Protein AF-S0B4K1-F1 (afdb_monomer)

Solvent-accessible surface area (backbone atoms only — not comparable to full-atom values): 6039 Å² total; per-residue (Å²): 134,81,55,75,35,79,56,96,89,41,62,11,46,74,68,72,38,79,57,65,59,50,84,72,65,73,93,46,51,91,71,32,42,66,77,77,88,84,82,92,75,83,90,49,92,88,63,87,82,85,90,85,79,58,62,88,46,61,79,75,47,52,76,66,57,50,46,66,64,29,42,77,39,57,53,96,52,99,71,60,36,68,70,59,27,58,55,71,72,104

Mean predicted aligned error: 3.88 Å

Nearest PDB structures (foldseek):
  5zch-assembly1_A  TM=9.036E-01  e=3.260E-04  Oryza sativa Japonica Group
  5zch-assembly2_B  TM=8.996E-01  e=4.597E-04  Oryza sativa Japonica Group
  5zcu-assembly2_B  TM=8.803E-01  e=5.650E-04  Oryza sativa Japonica Group
  5gwp-assembly2_B  TM=7.786E-01  e=1.049E-03  Oryza sativa Japonica Group
  4jnd-assembly1_A  TM=8.273E-01  e=1.383E-01  Caenorhabditis elegans

Secondary structure (DSSP, 8-state):
---EEEETTEEEETTTBS-SB-S--GGGTTTSB-PPP-------TT--------HHHHTTS-HHHHHHHHGGGTSS-SS--HHHHHHH--

Radius of gyration: 18.09 Å; Cα contacts (8 Å, |Δi|>4): 76; chains: 1; bounding box: 36×30×51 Å

pLDDT: mean 95.39, std 2.11, range [86.06, 98.06]

Foldseek 3Di:
DWDWDQDPNAIATNVPHSDQEDDDPVVCCVRHYPDDDDDDDDDDPPDQDDDDDDCVLCVPAPPVRLCVQQDVQRDPDPDRDNVVSVVSSD

InterPro domains:
  IPR001932 PPM-type phosphatase-like domain [PF00481] (1-89)
  IPR001932 PPM-type phosphatase-like domain [PS51746] (1-90)
  IPR001932 PPM-type phosphatase-like domain [cd00143] (1-90)
  IPR015655 Protein phosphatase 2C [PTHR47992] (1-72)
  IPR036457 PPM-type phosphatase-like domain superfamily [G3DSA:3.60.40.10] (1-90)
  IPR036457 PPM-type phosphatase-like domain superfamily [SS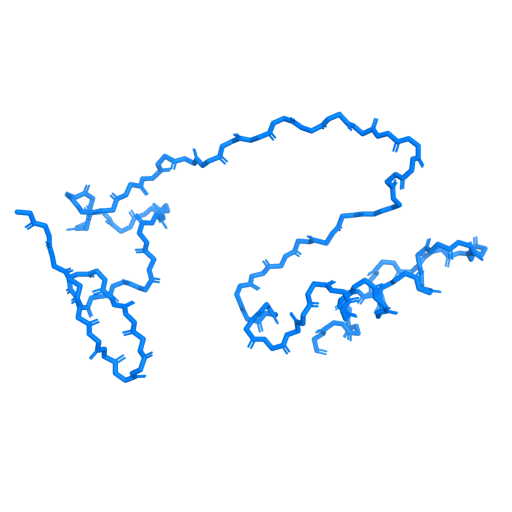F81606] (6-89)

Sequence (90 aa):
GGYVDLIRGVWRVQGCLAVSRGIGDQHLKQWIIAEPETKIVRIKPEYEFLIMASDGLWDKVGNQEAVDIARPLLVGVDEPQPLTACRRLV

Structure (mmCIF, N/CA/C/O backbone):
data_AF-S0B4K1-F1
#
_entry.id   AF-S0B4K1-F1
#
loop_
_atom_site.group_PDB
_atom_site.id
_atom_site.type_symbol
_atom_site.label_atom_id
_atom_site.label_alt_id
_atom_site.label_comp_id
_atom_site.label_asym_id
_atom_site.label_entity_id
_atom_site.label_seq_id
_atom_site.pdbx_PDB_ins_code
_atom_site.Cartn_x
_atom_site.Cartn_y
_atom_site.Cartn_z
_atom_site.occupancy
_atom_site.B_iso_or_equiv
_atom_site.auth_seq_id
_atom_site.auth_comp_id
_atom_site.auth_asym_id
_atom_site.auth_atom_id
_atom_site.pdbx_PDB_model_num
ATOM 1 N N . GLY A 1 1 ? 11.172 7.811 -25.509 1.00 86.06 1 GLY A N 1
ATOM 2 C CA . GLY A 1 1 ? 10.490 7.546 -24.224 1.00 86.06 1 GLY A CA 1
ATOM 3 C C . GLY A 1 1 ? 11.053 6.286 -23.594 1.00 86.06 1 G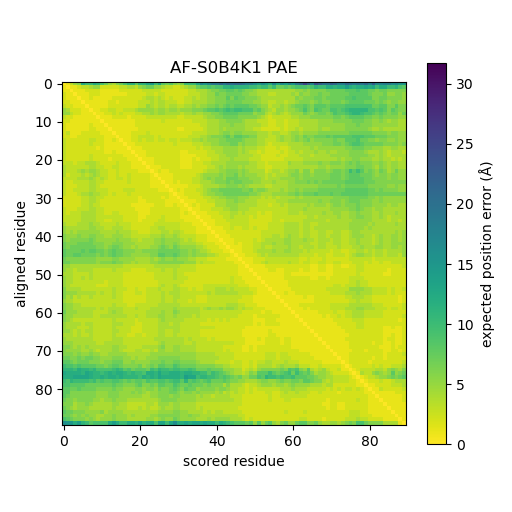LY A C 1
ATOM 4 O O . GLY A 1 1 ? 12.008 5.744 -24.138 1.00 86.06 1 GLY A O 1
ATOM 5 N N . GLY A 1 2 ? 10.504 5.845 -22.461 1.00 90.50 2 GLY A N 1
ATOM 6 C CA . GLY A 1 2 ? 10.745 4.490 -21.946 1.00 90.50 2 GLY A CA 1
ATOM 7 C C . GLY A 1 2 ? 9.762 3.469 -22.526 1.00 90.50 2 GLY A C 1
ATOM 8 O O . GLY A 1 2 ? 8.859 3.861 -23.263 1.00 90.50 2 GLY A O 1
ATOM 9 N N . TYR A 1 3 ? 9.929 2.190 -22.189 1.00 95.62 3 TYR A N 1
ATOM 10 C CA . TYR A 1 3 ? 8.988 1.115 -22.530 1.00 95.62 3 TYR A CA 1
ATOM 11 C C . TYR A 1 3 ? 8.606 0.297 -21.288 1.00 95.62 3 TYR A C 1
ATOM 13 O O . TYR A 1 3 ? 9.267 0.387 -20.245 1.00 95.62 3 TYR A O 1
ATOM 21 N N . VAL A 1 4 ? 7.528 -0.480 -21.406 1.00 97.44 4 VAL A N 1
ATOM 22 C CA . VAL A 1 4 ? 7.051 -1.400 -20.370 1.00 97.44 4 VAL A CA 1
ATOM 23 C C . VAL A 1 4 ? 6.929 -2.790 -20.977 1.00 97.44 4 VAL A C 1
ATOM 25 O O . VAL A 1 4 ? 6.228 -2.957 -21.973 1.00 97.44 4 VAL A O 1
ATOM 28 N N . ASP A 1 5 ? 7.568 -3.767 -20.340 1.00 97.62 5 ASP A N 1
ATOM 29 C CA . ASP A 1 5 ? 7.558 -5.163 -20.772 1.00 97.62 5 ASP A CA 1
ATOM 30 C C . ASP A 1 5 ? 6.851 -6.052 -19.751 1.00 97.62 5 ASP A C 1
ATOM 32 O O . ASP A 1 5 ? 6.978 -5.863 -18.538 1.00 97.62 5 ASP A O 1
ATOM 36 N N . LEU A 1 6 ? 6.123 -7.053 -20.248 1.00 97.38 6 LEU A N 1
ATOM 37 C CA . LEU A 1 6 ? 5.486 -8.073 -19.422 1.00 97.38 6 LEU A CA 1
ATOM 38 C C . LEU A 1 6 ? 6.452 -9.242 -19.207 1.00 97.38 6 LEU A C 1
ATOM 40 O O . LEU A 1 6 ? 6.669 -10.057 -20.103 1.00 97.38 6 LEU A O 1
ATOM 44 N N . ILE A 1 7 ? 7.007 -9.361 -18.000 1.00 96.38 7 ILE A N 1
ATOM 45 C CA . ILE A 1 7 ? 7.978 -10.405 -17.651 1.00 96.38 7 ILE A CA 1
ATOM 46 C C . ILE A 1 7 ? 7.417 -11.237 -16.504 1.00 96.38 7 ILE A C 1
ATOM 48 O O . ILE A 1 7 ? 7.222 -10.738 -15.396 1.00 96.38 7 ILE A O 1
ATOM 52 N N . ARG A 1 8 ? 7.173 -12.529 -16.768 1.00 94.62 8 ARG A N 1
ATOM 53 C CA . ARG A 1 8 ? 6.600 -13.487 -15.799 1.00 94.62 8 ARG A CA 1
ATOM 54 C C . ARG A 1 8 ? 5.292 -12.984 -15.163 1.00 94.62 8 ARG A C 1
ATOM 56 O O . ARG A 1 8 ? 5.082 -13.140 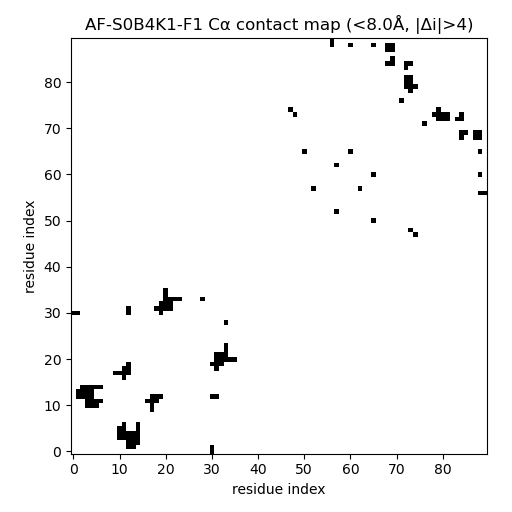-13.967 1.00 94.62 8 ARG A O 1
ATOM 63 N N . GLY A 1 9 ? 4.434 -12.356 -15.970 1.00 95.19 9 GLY A N 1
ATOM 64 C CA . GLY A 1 9 ? 3.134 -11.842 -15.525 1.00 95.19 9 GLY A CA 1
ATOM 65 C C . GLY A 1 9 ? 3.175 -10.493 -14.798 1.00 95.19 9 GLY A C 1
ATOM 66 O O . GLY A 1 9 ? 2.127 -10.023 -14.373 1.00 95.19 9 GLY A O 1
ATOM 67 N N . VAL A 1 10 ? 4.342 -9.850 -14.680 1.00 96.06 10 VAL A N 1
ATOM 68 C CA . VAL A 1 10 ? 4.496 -8.538 -14.033 1.00 96.06 10 VAL A CA 1
ATOM 69 C C . VAL A 1 10 ? 4.980 -7.509 -15.052 1.00 96.06 10 VAL A C 1
ATOM 71 O O . VAL A 1 10 ? 5.949 -7.753 -15.774 1.00 96.06 10 VAL A O 1
ATOM 74 N N . TRP A 1 11 ? 4.316 -6.356 -15.103 1.00 96.88 11 TRP A N 1
ATOM 75 C CA . TRP A 1 11 ? 4.720 -5.226 -15.939 1.00 96.88 11 TRP A CA 1
ATOM 76 C C . TRP A 1 11 ? 5.938 -4.522 -15.345 1.00 96.88 11 TRP A C 1
ATOM 78 O O . TRP A 1 11 ? 5.950 -4.194 -14.159 1.00 96.88 11 TRP A O 1
ATOM 88 N N . ARG A 1 12 ? 6.968 -4.288 -16.162 1.00 97.31 12 ARG A N 1
ATOM 89 C CA . ARG A 1 12 ? 8.238 -3.705 -15.717 1.00 97.31 12 ARG A CA 1
ATOM 90 C C . ARG A 1 12 ? 8.698 -2.573 -16.622 1.00 97.31 12 ARG A C 1
ATOM 92 O O . ARG A 1 12 ? 8.808 -2.744 -17.834 1.00 97.31 12 ARG A O 1
ATOM 99 N N . VAL A 1 13 ? 9.036 -1.437 -16.021 1.00 96.88 13 VAL A N 1
ATOM 100 C CA . VAL A 1 13 ? 9.673 -0.300 -16.694 1.00 96.88 13 VAL A CA 1
ATOM 101 C C . VAL A 1 13 ? 11.082 -0.716 -17.115 1.00 96.88 13 VAL A C 1
ATOM 103 O O . VAL A 1 13 ? 11.858 -1.195 -16.282 1.00 96.88 13 VAL A O 1
ATOM 106 N N . GLN A 1 14 ? 11.401 -0.548 -18.403 1.00 95.56 14 GLN A N 1
ATOM 107 C CA . GLN A 1 14 ? 12.675 -0.976 -19.005 1.00 95.56 14 GLN A CA 1
ATOM 108 C C . GLN A 1 14 ? 12.989 -2.468 -18.784 1.00 95.56 14 GLN A C 1
ATOM 110 O O . GLN A 1 14 ? 14.150 -2.846 -18.669 1.00 95.56 14 GLN A O 1
ATOM 115 N N . GLY A 1 15 ? 11.964 -3.310 -18.598 1.00 95.62 15 GLY A N 1
ATOM 116 C CA . GLY A 1 15 ? 12.143 -4.720 -18.236 1.00 95.62 15 GLY A CA 1
ATOM 117 C C . GLY A 1 15 ? 12.740 -4.964 -16.837 1.00 95.62 15 GLY A C 1
ATOM 118 O O . GLY A 1 15 ? 12.876 -6.114 -16.424 1.00 95.62 15 GLY A O 1
ATOM 119 N N . CYS A 1 16 ? 13.051 -3.915 -16.069 1.00 94.31 16 CYS A N 1
ATOM 120 C CA . CYS A 1 16 ? 13.741 -4.022 -14.784 1.00 94.31 16 CYS A CA 1
ATOM 121 C C . CYS A 1 16 ? 12.775 -3.916 -13.600 1.00 94.31 16 CYS A C 1
ATOM 123 O O . CYS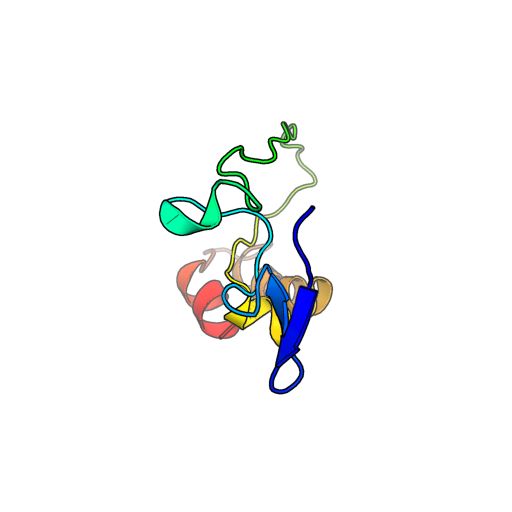 A 1 16 ? 12.626 -4.861 -12.818 1.00 94.31 16 CYS A O 1
ATOM 125 N N . LEU A 1 17 ? 12.099 -2.773 -13.463 1.00 95.31 17 LEU A N 1
ATOM 126 C CA . LEU A 1 17 ? 11.437 -2.382 -12.218 1.00 95.31 17 LEU A CA 1
ATOM 127 C C . LEU A 1 17 ? 9.912 -2.447 -12.334 1.00 95.31 17 LEU A C 1
ATOM 129 O O . LEU A 1 17 ? 9.340 -1.901 -13.271 1.00 95.31 17 LEU A O 1
ATOM 133 N N . ALA A 1 18 ? 9.251 -3.081 -11.364 1.00 96.12 18 ALA A N 1
ATOM 134 C CA . ALA A 1 18 ? 7.791 -3.239 -11.337 1.00 96.12 18 ALA A CA 1
ATOM 135 C C . ALA A 1 18 ? 7.041 -2.026 -10.743 1.00 96.12 18 ALA A C 1
ATOM 137 O O . ALA A 1 18 ? 5.867 -2.122 -10.404 1.00 96.12 18 ALA A O 1
ATOM 138 N N . VAL A 1 19 ? 7.715 -0.880 -10.612 1.00 95.88 19 VAL A N 1
ATOM 139 C CA . VAL A 1 19 ? 7.138 0.381 -10.135 1.00 95.88 19 VAL A CA 1
ATOM 140 C C . VAL A 1 19 ? 7.583 1.537 -11.027 1.00 95.88 19 VAL A C 1
ATOM 142 O O . VAL A 1 19 ? 8.660 1.507 -11.623 1.00 95.88 19 VAL A O 1
ATOM 145 N N . SER A 1 20 ? 6.751 2.574 -11.115 1.00 95.19 20 SER A N 1
ATOM 146 C CA . SER A 1 20 ? 7.038 3.809 -11.866 1.00 95.19 20 SER A CA 1
ATOM 147 C C . SER A 1 20 ? 7.644 4.918 -11.000 1.00 95.19 20 SER A C 1
ATOM 149 O O . SER A 1 20 ? 8.138 5.922 -11.519 1.00 95.19 20 SER A O 1
ATOM 151 N N . ARG A 1 21 ? 7.607 4.745 -9.674 1.00 97.00 21 ARG A N 1
ATOM 152 C CA . ARG A 1 21 ? 8.160 5.671 -8.686 1.00 97.00 21 ARG A CA 1
ATOM 153 C C . ARG A 1 21 ? 8.953 4.897 -7.644 1.00 97.00 21 ARG A C 1
ATOM 155 O O . ARG A 1 21 ? 8.540 3.815 -7.241 1.00 97.00 21 ARG A O 1
ATOM 162 N N . GLY A 1 22 ? 10.068 5.458 -7.197 1.00 94.94 22 GLY A N 1
ATOM 163 C CA . GLY A 1 22 ? 10.916 4.821 -6.193 1.00 94.94 22 GLY A CA 1
ATOM 164 C C . GLY A 1 22 ? 12.059 5.718 -5.743 1.00 94.94 22 GLY A C 1
ATOM 165 O O . GLY A 1 22 ? 12.518 6.593 -6.481 1.00 94.94 22 GLY A O 1
ATOM 166 N N . ILE A 1 23 ? 12.539 5.498 -4.525 1.00 96.06 23 ILE A N 1
ATOM 167 C CA . ILE A 1 23 ? 13.761 6.121 -4.005 1.00 96.06 23 ILE A CA 1
ATOM 168 C C . ILE A 1 23 ? 14.943 5.224 -4.400 1.00 96.06 23 ILE A C 1
ATOM 170 O O . ILE A 1 23 ? 14.828 4.007 -4.339 1.00 96.06 23 ILE A O 1
ATOM 174 N N . GLY A 1 24 ? 16.076 5.803 -4.810 1.00 94.69 24 GLY A N 1
ATOM 175 C CA . GLY A 1 24 ? 17.216 5.026 -5.322 1.00 94.69 24 GLY A CA 1
ATOM 176 C C . GLY A 1 24 ? 17.138 4.788 -6.832 1.00 94.69 24 GLY A C 1
ATOM 177 O O . GLY A 1 24 ? 16.720 5.686 -7.555 1.00 94.69 24 GLY A O 1
ATOM 178 N N . ASP A 1 25 ? 17.572 3.624 -7.329 1.00 94.81 25 ASP A N 1
ATOM 179 C CA . ASP A 1 25 ? 17.509 3.244 -8.756 1.00 94.81 25 ASP A CA 1
ATOM 180 C C . ASP A 1 25 ? 18.035 4.325 -9.716 1.00 94.81 25 ASP A C 1
ATOM 182 O O . ASP A 1 25 ? 17.407 4.668 -10.719 1.00 94.81 25 ASP A O 1
ATOM 186 N N . GLN A 1 26 ? 19.201 4.895 -9.391 1.00 95.06 26 GLN A N 1
ATOM 187 C CA . GLN A 1 26 ? 19.771 6.046 -10.103 1.00 95.06 26 GLN A CA 1
ATOM 188 C C . GLN A 1 26 ? 19.847 5.827 -11.624 1.00 95.06 26 GLN A C 1
ATOM 190 O O . GLN A 1 26 ? 19.531 6.727 -12.398 1.00 95.06 26 GLN A O 1
ATOM 195 N N . HIS A 1 27 ? 20.210 4.614 -12.046 1.00 93.38 27 HIS A N 1
ATOM 196 C CA . HIS A 1 27 ? 20.323 4.226 -13.453 1.00 93.38 27 HIS A CA 1
ATOM 197 C C . HIS A 1 27 ? 18.984 4.225 -14.219 1.00 93.38 27 HIS A C 1
ATOM 199 O O . HIS A 1 27 ? 18.992 4.228 -15.446 1.00 93.38 27 HIS A O 1
ATOM 205 N N . LEU A 1 28 ? 17.841 4.251 -13.521 1.00 95.12 28 LEU A N 1
ATOM 206 C CA . LEU A 1 28 ? 16.500 4.283 -14.114 1.00 95.12 28 LEU A CA 1
ATOM 207 C C . LEU A 1 28 ? 15.815 5.650 -13.995 1.00 95.12 28 LEU A C 1
ATOM 209 O O . LEU A 1 28 ? 14.689 5.799 -14.471 1.00 95.12 28 LEU A O 1
ATOM 213 N N . LYS A 1 29 ? 16.463 6.669 -13.409 1.00 94.56 29 LYS A N 1
ATOM 214 C CA . LYS A 1 29 ? 15.842 7.988 -13.155 1.00 94.56 29 LYS A CA 1
ATOM 215 C C . LYS A 1 29 ? 15.431 8.770 -14.398 1.00 94.56 29 LYS A C 1
ATOM 217 O O . LYS A 1 29 ? 14.659 9.713 -14.289 1.00 94.56 29 LYS A O 1
ATOM 222 N N . GLN A 1 30 ? 15.876 8.352 -15.578 1.00 95.38 30 GLN A N 1
ATOM 223 C CA . GLN A 1 30 ? 15.339 8.861 -16.838 1.00 95.38 30 GLN A CA 1
ATOM 224 C C . GLN A 1 30 ? 13.864 8.460 -17.064 1.00 95.38 30 GLN A C 1
ATOM 226 O O . GLN A 1 30 ? 13.154 9.144 -17.800 1.00 95.38 30 GLN A O 1
ATOM 231 N N . TRP A 1 31 ? 13.397 7.359 -16.463 1.00 95.56 31 TRP A N 1
ATOM 232 C CA . TRP A 1 31 ? 12.067 6.782 -16.709 1.00 95.56 31 TRP A CA 1
ATOM 233 C C . TRP A 1 31 ? 11.199 6.630 -15.460 1.00 95.56 31 TRP A C 1
ATOM 235 O O . TRP A 1 31 ? 9.984 6.508 -15.595 1.00 95.56 31 TRP A O 1
ATOM 245 N N . ILE A 1 32 ? 11.798 6.642 -14.268 1.00 95.69 32 ILE A N 1
ATOM 246 C CA . ILE A 1 32 ? 11.075 6.617 -12.993 1.00 95.69 32 ILE A CA 1
ATOM 247 C C . ILE A 1 32 ? 11.377 7.876 -12.191 1.00 95.69 32 ILE A C 1
ATOM 249 O O . ILE A 1 32 ? 12.485 8.413 -12.246 1.00 95.69 32 ILE A O 1
ATOM 253 N N . ILE A 1 33 ? 10.424 8.304 -11.373 1.00 96.56 33 ILE A N 1
ATOM 254 C CA . ILE A 1 33 ? 10.576 9.497 -10.534 1.00 96.56 33 ILE A CA 1
ATOM 255 C C . ILE A 1 33 ? 10.737 9.127 -9.058 1.00 96.56 33 ILE A C 1
ATOM 257 O O . ILE A 1 33 ? 10.248 8.097 -8.599 1.00 96.56 33 ILE A O 1
ATOM 261 N N . ALA A 1 34 ? 11.452 9.965 -8.309 1.00 96.88 34 ALA A N 1
ATOM 262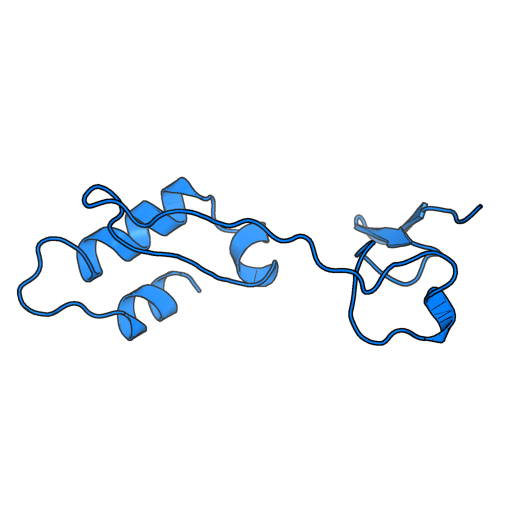 C CA . ALA A 1 34 ? 11.535 9.865 -6.848 1.00 96.88 34 ALA A CA 1
ATOM 263 C C . ALA A 1 34 ? 10.530 10.785 -6.139 1.00 96.88 34 ALA A C 1
ATOM 265 O O . ALA A 1 34 ? 10.437 10.763 -4.915 1.00 96.88 34 ALA A O 1
ATOM 266 N N . GLU A 1 35 ? 9.807 11.608 -6.900 1.00 97.00 35 GLU A N 1
ATOM 267 C CA . GLU A 1 35 ? 8.865 12.567 -6.344 1.00 97.00 35 GLU A CA 1
ATOM 268 C C . GLU A 1 35 ? 7.641 11.844 -5.759 1.00 97.00 35 GLU A C 1
ATOM 270 O O . GLU A 1 35 ? 7.011 11.036 -6.457 1.00 97.00 35 GLU A O 1
ATOM 275 N N . PRO A 1 36 ? 7.325 12.075 -4.472 1.00 97.06 36 PRO A N 1
ATOM 276 C CA . PRO A 1 36 ? 6.218 11.407 -3.813 1.00 97.06 36 PRO A CA 1
ATOM 277 C C . PRO A 1 36 ? 4.875 11.996 -4.239 1.00 97.06 36 PRO A C 1
ATOM 279 O O . PRO A 1 36 ? 4.753 13.174 -4.569 1.00 97.06 36 PRO A O 1
ATOM 282 N N . GLU A 1 37 ? 3.830 11.182 -4.128 1.00 96.38 37 GLU A N 1
ATOM 283 C CA . GLU A 1 37 ? 2.466 11.696 -4.091 1.00 96.38 37 GLU A CA 1
ATOM 284 C C . GLU A 1 37 ? 2.128 12.104 -2.665 1.00 96.38 37 GLU A C 1
ATOM 286 O O . GLU A 1 37 ? 2.297 11.313 -1.736 1.00 96.38 37 GLU A O 1
ATOM 291 N N . THR A 1 38 ? 1.655 13.332 -2.478 1.00 96.88 38 THR A N 1
ATOM 292 C CA . THR A 1 38 ? 1.295 13.836 -1.153 1.00 96.88 38 THR A CA 1
ATOM 293 C C . THR A 1 38 ? -0.193 14.147 -1.094 1.00 96.88 38 THR A C 1
ATOM 295 O O . THR A 1 38 ? -0.782 14.687 -2.029 1.00 96.88 38 THR A O 1
ATOM 298 N N . LYS A 1 39 ? -0.821 13.788 0.027 1.00 97.12 39 LYS A N 1
ATOM 299 C CA . LYS A 1 39 ? -2.224 14.092 0.304 1.00 97.12 39 LYS A CA 1
ATOM 300 C C . LYS A 1 39 ? -2.368 14.481 1.764 1.00 97.12 39 LYS A C 1
ATOM 302 O O . LYS A 1 39 ? -1.944 13.747 2.650 1.00 97.12 39 LYS A O 1
ATOM 307 N N . ILE A 1 40 ? -2.999 15.624 2.007 1.00 97.19 40 ILE A N 1
ATOM 308 C CA . ILE A 1 40 ? -3.352 16.064 3.356 1.00 97.19 40 ILE A CA 1
ATOM 309 C C . ILE A 1 40 ? -4.789 15.626 3.620 1.00 97.19 40 ILE A C 1
ATOM 311 O O . ILE A 1 40 ? -5.709 16.001 2.893 1.00 97.19 40 ILE A O 1
ATOM 315 N N . VAL A 1 41 ? -4.982 14.822 4.662 1.00 95.81 41 VAL A N 1
ATOM 316 C CA . VAL A 1 41 ? -6.302 14.361 5.096 1.00 95.81 41 VAL A CA 1
ATOM 317 C C . VAL A 1 41 ? -6.544 14.865 6.510 1.00 95.81 41 VAL A C 1
ATOM 319 O O . VAL A 1 41 ? -5.757 14.602 7.415 1.00 95.81 41 VAL A O 1
ATOM 322 N N . ARG A 1 42 ? -7.642 15.601 6.709 1.00 97.06 42 ARG A N 1
ATOM 323 C CA . ARG A 1 42 ? -8.058 16.032 8.046 1.00 97.06 42 ARG A CA 1
ATOM 324 C C . ARG A 1 42 ? -8.646 14.838 8.792 1.00 97.06 42 ARG A C 1
ATOM 326 O O . ARG A 1 42 ? -9.598 14.236 8.301 1.00 97.06 42 ARG A O 1
ATOM 333 N N . ILE A 1 43 ? -8.098 14.529 9.965 1.00 96.19 43 ILE A N 1
ATOM 334 C CA . ILE A 1 43 ? -8.640 13.494 10.849 1.00 96.19 43 ILE A CA 1
ATOM 335 C C . ILE A 1 43 ? -9.991 13.977 11.375 1.00 96.19 43 ILE A C 1
ATOM 337 O O . ILE A 1 43 ? -10.106 15.104 11.866 1.00 96.19 43 ILE A O 1
ATOM 341 N N . LYS A 1 44 ? -11.010 13.132 11.229 1.00 97.06 44 LYS A N 1
ATOM 342 C CA . LYS A 1 44 ? -12.364 13.385 11.713 1.00 97.06 44 LYS A CA 1
ATOM 343 C C . LYS A 1 44 ? -12.767 12.312 12.732 1.00 97.06 44 LYS A C 1
ATOM 345 O O . LYS A 1 44 ? -12.191 11.226 12.682 1.00 97.06 44 LYS A O 1
ATOM 350 N N . PRO A 1 45 ? -13.736 12.586 13.623 1.00 95.06 45 PRO A N 1
ATOM 351 C CA . PRO A 1 45 ? -14.160 11.628 14.647 1.00 95.06 45 PRO A CA 1
ATOM 352 C C . PRO A 1 45 ? -14.656 10.283 14.098 1.00 95.06 45 PRO A C 1
ATOM 354 O O . PRO A 1 45 ? -14.553 9.278 14.786 1.00 95.06 45 PRO A O 1
ATOM 357 N N . GLU A 1 46 ? -15.173 10.247 12.868 1.00 94.88 46 GLU A N 1
ATOM 358 C CA . GLU A 1 46 ? -15.622 9.017 12.204 1.00 94.88 46 GLU A CA 1
ATOM 359 C C . GLU A 1 46 ? -14.488 8.103 11.701 1.00 94.88 46 GLU A C 1
ATOM 361 O O . GLU A 1 46 ? -14.756 6.982 11.272 1.00 94.88 46 GLU A O 1
ATOM 366 N N . TYR A 1 47 ? -13.231 8.557 11.706 1.00 94.81 47 TYR A N 1
ATOM 367 C CA . TYR A 1 47 ? -12.094 7.734 11.292 1.00 94.81 47 TYR A CA 1
ATOM 368 C C . TYR A 1 47 ? -11.546 6.948 12.479 1.00 94.81 47 TYR A C 1
ATOM 370 O O . TYR A 1 47 ? -11.034 7.524 13.434 1.00 94.81 47 TYR A O 1
ATOM 378 N N . GLU A 1 48 ? -11.629 5.624 12.389 1.00 94.44 48 GLU A N 1
ATOM 379 C CA . GLU A 1 48 ? -11.319 4.734 13.509 1.00 94.44 48 GLU A CA 1
ATOM 380 C C . GLU A 1 48 ? -9.831 4.369 13.587 1.00 94.44 48 GLU A C 1
ATOM 382 O O . GLU A 1 48 ? -9.253 4.345 14.670 1.00 94.44 48 GLU A O 1
ATOM 387 N N . PHE A 1 49 ? -9.199 4.078 12.446 1.00 95.19 49 PHE A N 1
ATOM 388 C CA . PHE A 1 49 ? -7.790 3.686 12.359 1.00 95.19 49 PHE A CA 1
ATOM 389 C C . PHE A 1 49 ? -7.246 3.835 10.928 1.00 95.19 49 PHE A C 1
ATOM 391 O O . PHE A 1 49 ? -7.995 4.062 9.977 1.00 95.19 49 PHE A O 1
ATOM 398 N N . LEU A 1 50 ? -5.925 3.694 10.778 1.00 95.19 50 LEU A N 1
ATOM 399 C CA . LEU A 1 50 ? -5.211 3.694 9.500 1.00 95.19 50 LEU A CA 1
ATOM 400 C C . LEU A 1 50 ? -4.459 2.368 9.331 1.00 95.19 50 LEU A C 1
ATOM 402 O O . LEU A 1 50 ? -3.676 1.996 10.203 1.00 95.19 50 LEU A O 1
ATOM 406 N N . ILE A 1 51 ? -4.651 1.697 8.193 1.00 96.50 51 ILE A N 1
ATOM 407 C CA . ILE A 1 51 ? -3.838 0.543 7.789 1.00 96.50 51 ILE A CA 1
ATOM 408 C C . ILE A 1 51 ? -2.817 1.011 6.748 1.00 96.50 51 ILE A C 1
ATOM 410 O O . ILE A 1 51 ? -3.180 1.617 5.741 1.00 96.50 51 ILE A O 1
ATOM 414 N N . MET A 1 52 ? -1.541 0.713 6.987 1.00 96.56 52 MET A N 1
ATOM 415 C CA . MET A 1 52 ? -0.451 0.902 6.028 1.00 96.56 52 MET A CA 1
ATOM 416 C C . MET A 1 52 ? 0.308 -0.413 5.883 1.00 96.56 52 MET A C 1
ATOM 418 O O . MET A 1 52 ? 0.698 -1.010 6.884 1.00 96.56 52 MET A O 1
ATOM 422 N N . ALA A 1 53 ? 0.528 -0.850 4.647 1.00 96.69 53 ALA A N 1
ATOM 423 C CA . ALA A 1 53 ? 1.264 -2.070 4.337 1.00 96.69 53 ALA A CA 1
ATOM 424 C C . ALA A 1 53 ? 1.875 -1.994 2.931 1.00 96.69 53 ALA A C 1
ATOM 426 O O . ALA A 1 53 ? 1.477 -1.146 2.128 1.00 96.69 53 ALA A O 1
ATOM 427 N N . SER A 1 54 ? 2.837 -2.873 2.648 1.00 96.44 54 SER A N 1
ATOM 428 C CA . SER A 1 54 ? 3.397 -3.061 1.308 1.00 96.44 54 SER A CA 1
ATOM 429 C C . SER A 1 54 ? 2.456 -3.871 0.405 1.00 96.44 54 SER A C 1
ATOM 431 O O . SER A 1 54 ? 1.476 -4.457 0.867 1.00 96.44 54 SER A O 1
ATOM 433 N N . ASP A 1 55 ? 2.789 -3.928 -0.883 1.00 94.81 55 ASP A N 1
ATOM 434 C CA . ASP A 1 55 ? 2.144 -4.781 -1.893 1.00 94.81 55 ASP A CA 1
ATOM 435 C C . ASP A 1 55 ? 1.996 -6.245 -1.452 1.00 94.81 55 ASP A C 1
ATOM 437 O O . ASP A 1 55 ? 0.948 -6.836 -1.670 1.00 94.81 55 ASP A O 1
ATOM 441 N N . GLY A 1 56 ? 2.964 -6.797 -0.715 1.00 94.94 56 GLY A N 1
ATOM 442 C CA . GLY A 1 56 ? 2.882 -8.160 -0.176 1.00 94.94 56 GLY A CA 1
ATOM 443 C C . GLY A 1 56 ? 1.590 -8.482 0.597 1.00 94.94 56 GLY A C 1
ATOM 444 O O . GLY A 1 56 ? 1.135 -9.622 0.538 1.00 94.94 56 GLY A O 1
ATOM 445 N N . LEU A 1 57 ? 0.978 -7.497 1.274 1.00 96.62 57 LEU A N 1
ATOM 446 C CA . LEU A 1 57 ? -0.355 -7.646 1.874 1.00 96.62 57 LEU A CA 1
ATOM 447 C C . LEU A 1 57 ? -1.461 -7.440 0.831 1.00 96.62 57 LEU A C 1
ATOM 449 O O . LEU A 1 57 ? -2.348 -8.279 0.670 1.00 96.62 57 LEU A O 1
ATOM 453 N N . TRP A 1 58 ? -1.419 -6.301 0.139 1.00 96.31 58 TRP A N 1
ATOM 454 C CA . TRP A 1 58 ? -2.503 -5.838 -0.732 1.00 96.31 58 TRP A CA 1
ATOM 455 C C . TRP A 1 58 ? -2.685 -6.675 -2.004 1.00 96.31 58 TRP A C 1
ATOM 457 O O . TRP A 1 58 ? -3.756 -6.656 -2.603 1.00 96.31 58 TRP A O 1
ATOM 467 N N . ASP A 1 59 ? -1.684 -7.470 -2.378 1.00 94.31 59 ASP A N 1
ATOM 468 C CA . ASP A 1 59 ? -1.767 -8.465 -3.449 1.00 94.31 59 ASP A CA 1
ATOM 469 C C . ASP A 1 59 ? -2.682 -9.650 -3.091 1.00 94.31 59 ASP A C 1
ATOM 471 O O . ASP A 1 59 ? -3.042 -10.441 -3.971 1.00 94.31 59 ASP A O 1
ATOM 475 N N . LYS A 1 60 ? -3.006 -9.828 -1.802 1.00 95.31 60 LYS A N 1
ATOM 476 C CA . LYS A 1 60 ? -3.766 -10.972 -1.272 1.00 95.31 60 LYS A CA 1
ATOM 477 C C . LYS A 1 60 ? -5.019 -10.575 -0.507 1.00 95.31 60 LYS A C 1
ATOM 479 O O . LYS A 1 60 ? -5.981 -11.333 -0.549 1.00 95.31 60 LYS A O 1
ATOM 484 N N . VAL A 1 61 ? -5.000 -9.429 0.169 1.00 97.00 61 VAL A N 1
ATOM 485 C CA . VAL A 1 61 ? -6.063 -8.995 1.080 1.00 97.00 61 VAL A CA 1
ATOM 486 C C . VAL A 1 61 ? -6.768 -7.767 0.517 1.00 97.00 61 VAL A C 1
ATOM 488 O O . VAL A 1 61 ? -6.134 -6.763 0.185 1.00 97.00 61 VAL A O 1
ATOM 491 N N . GLY A 1 62 ? -8.096 -7.832 0.426 1.00 97.56 62 GLY A N 1
ATOM 492 C CA . GLY A 1 62 ? -8.909 -6.697 -0.008 1.00 97.56 62 GLY A CA 1
ATOM 493 C C . GLY A 1 62 ? -8.988 -5.583 1.044 1.00 97.56 62 GLY A C 1
ATOM 494 O O . GLY A 1 62 ? -8.867 -5.824 2.241 1.00 97.56 62 GLY A O 1
ATOM 495 N N . ASN A 1 63 ? -9.279 -4.349 0.618 1.00 97.69 63 ASN A N 1
ATOM 496 C CA . ASN A 1 63 ? -9.393 -3.207 1.542 1.00 97.69 63 ASN A CA 1
ATOM 497 C C . ASN A 1 63 ? -10.411 -3.451 2.672 1.00 97.69 63 ASN A C 1
ATOM 499 O O . ASN A 1 63 ? -10.104 -3.212 3.837 1.00 97.69 63 ASN A O 1
ATOM 503 N N . GLN A 1 64 ? -11.617 -3.923 2.332 1.00 98.06 64 GLN A N 1
ATOM 504 C CA . GLN A 1 64 ? -12.659 -4.187 3.330 1.00 98.06 64 GLN A CA 1
ATOM 505 C C . GLN A 1 64 ? -12.315 -5.401 4.196 1.00 98.06 64 GLN A C 1
ATOM 507 O O . GLN A 1 64 ? -12.509 -5.363 5.403 1.00 98.06 64 GLN A O 1
ATOM 512 N N . GLU A 1 65 ? -11.723 -6.434 3.603 1.00 97.75 65 GLU A N 1
ATOM 513 C CA . GLU A 1 65 ? -11.256 -7.612 4.332 1.00 97.75 65 GLU A CA 1
ATOM 514 C C . GLU A 1 65 ? -10.215 -7.237 5.401 1.00 97.75 65 GLU A C 1
ATOM 516 O O . GLU A 1 65 ? -10.322 -7.660 6.550 1.00 97.75 65 GLU A O 1
ATOM 521 N N . ALA A 1 66 ? -9.261 -6.360 5.073 1.00 97.81 66 ALA A N 1
ATOM 522 C CA . ALA A 1 66 ? -8.285 -5.857 6.037 1.00 97.81 66 ALA A CA 1
ATOM 523 C C . ALA A 1 66 ? -8.949 -5.086 7.195 1.00 97.81 66 ALA A C 1
ATOM 525 O O . ALA A 1 66 ? -8.551 -5.228 8.355 1.00 97.81 66 ALA A O 1
ATOM 526 N N . VAL A 1 67 ? -9.983 -4.292 6.898 1.00 97.50 67 VAL A N 1
ATOM 527 C CA . VAL A 1 67 ? -10.792 -3.594 7.911 1.00 97.50 67 VAL A CA 1
ATOM 528 C C . VAL A 1 67 ? -11.520 -4.597 8.803 1.00 97.50 67 VAL A C 1
ATOM 530 O O . VAL A 1 67 ? -11.464 -4.460 10.023 1.00 97.50 67 VAL A O 1
ATOM 533 N N . ASP A 1 68 ? -12.150 -5.615 8.223 1.00 97.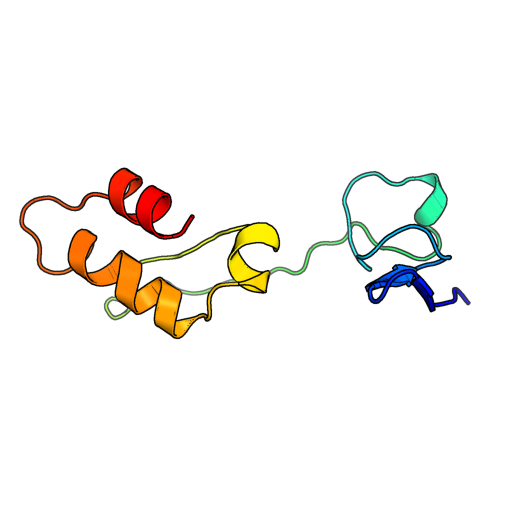44 68 ASP A N 1
ATOM 534 C CA . ASP A 1 68 ? -12.918 -6.627 8.952 1.00 97.44 68 ASP A CA 1
ATOM 535 C C . ASP A 1 68 ? -12.022 -7.471 9.876 1.00 97.44 68 ASP A C 1
ATOM 537 O O . ASP A 1 68 ? -12.442 -7.864 10.965 1.00 97.44 68 ASP A O 1
ATOM 541 N N . ILE A 1 69 ? -10.761 -7.697 9.489 1.00 96.62 69 ILE A N 1
ATOM 542 C CA . ILE A 1 69 ? -9.755 -8.376 10.317 1.00 96.62 69 ILE A CA 1
ATOM 543 C C . ILE A 1 69 ? -9.280 -7.483 11.474 1.00 96.62 69 ILE A C 1
ATOM 545 O O . ILE A 1 69 ? -9.156 -7.955 12.609 1.00 96.62 69 ILE A O 1
ATOM 549 N N . ALA A 1 70 ? -8.986 -6.208 11.202 1.00 97.25 70 ALA A N 1
ATOM 550 C CA . ALA A 1 70 ? -8.357 -5.309 12.169 1.00 97.25 70 ALA A CA 1
ATOM 551 C C . ALA A 1 70 ? -9.353 -4.688 13.162 1.00 97.25 70 ALA A C 1
ATOM 553 O O . ALA A 1 70 ? -9.065 -4.596 14.358 1.00 97.25 70 ALA A O 1
ATOM 554 N N . ARG A 1 71 ? -10.534 -4.275 12.690 1.00 96.50 71 ARG A N 1
ATOM 555 C CA . ARG A 1 71 ? -11.517 -3.499 13.462 1.00 96.50 71 ARG A CA 1
ATOM 556 C C . ARG A 1 71 ? -11.948 -4.168 14.775 1.00 96.50 71 ARG A C 1
ATOM 558 O O . ARG A 1 71 ? -11.935 -3.460 15.782 1.00 96.50 71 ARG A O 1
ATOM 565 N N . PRO A 1 72 ? -12.246 -5.485 14.837 1.00 96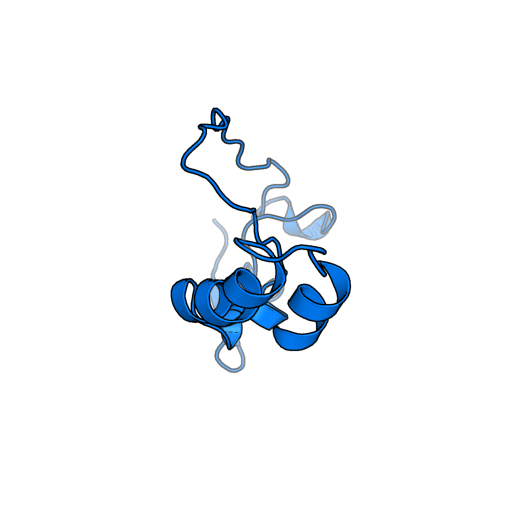.19 72 PRO A N 1
ATOM 566 C CA . PRO A 1 72 ? -12.659 -6.141 16.084 1.00 96.19 72 PRO A CA 1
ATOM 567 C C . PRO A 1 72 ? -11.595 -6.137 17.189 1.00 96.19 72 PRO A C 1
ATOM 569 O O . PRO A 1 72 ? -11.916 -6.397 18.342 1.00 96.19 72 PRO A O 1
ATOM 572 N N . LEU A 1 73 ? -10.328 -5.883 16.844 1.00 95.81 73 LEU A N 1
ATOM 573 C CA . LEU A 1 73 ? -9.208 -5.823 17.789 1.00 95.81 73 LEU A CA 1
ATOM 574 C C . LEU A 1 73 ? -8.830 -4.392 18.188 1.00 95.81 73 LEU A C 1
ATOM 576 O O . LEU A 1 73 ? -7.973 -4.205 19.050 1.00 95.81 73 LEU A O 1
ATOM 580 N N . LEU A 1 74 ? -9.415 -3.389 17.532 1.00 94.88 74 LEU A N 1
ATOM 581 C CA . LEU A 1 74 ? -9.028 -1.985 17.667 1.00 94.88 74 LEU A CA 1
ATOM 582 C C . LEU A 1 74 ? -10.164 -1.096 18.173 1.00 94.88 74 LEU A C 1
ATOM 584 O O . LEU A 1 74 ? -9.902 -0.132 18.886 1.00 94.88 74 LEU A O 1
ATOM 588 N N . VAL A 1 75 ? -11.410 -1.391 17.796 1.00 94.12 75 VAL A N 1
ATOM 589 C CA . VAL A 1 75 ? -12.564 -0.509 18.008 1.00 94.12 75 VAL A CA 1
ATOM 590 C C . VAL A 1 75 ? -13.587 -1.187 18.911 1.00 94.12 75 VAL A C 1
ATOM 592 O O . VAL A 1 75 ? -13.959 -2.332 18.673 1.00 94.12 75 VAL A O 1
ATOM 595 N N . GLY A 1 76 ? -14.084 -0.462 19.918 1.00 90.19 76 GLY A N 1
ATOM 596 C CA . GLY A 1 76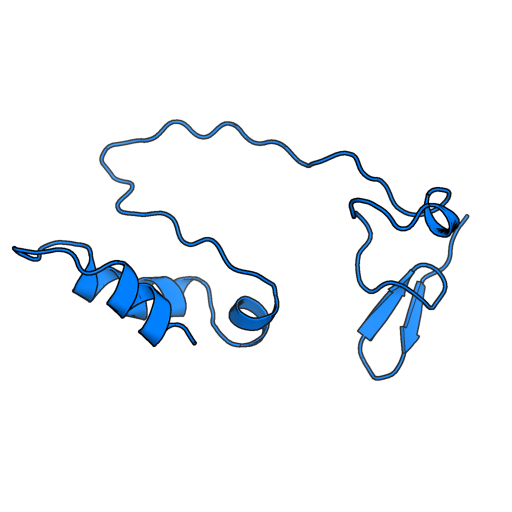 ? -15.120 -0.967 20.828 1.00 90.19 76 GLY A CA 1
ATOM 597 C C . GLY A 1 76 ? -14.629 -2.036 21.810 1.00 90.19 76 GLY A C 1
ATOM 598 O O . GLY A 1 76 ? -15.444 -2.794 22.326 1.00 90.19 76 GLY A O 1
ATOM 599 N N . VAL A 1 77 ? -13.316 -2.100 22.050 1.00 91.31 77 VAL A N 1
ATOM 600 C CA . VAL A 1 77 ? -12.668 -3.011 23.003 1.00 91.31 77 VAL A CA 1
ATOM 601 C C . VAL A 1 77 ? -12.045 -2.226 24.157 1.00 91.31 77 VAL A C 1
ATOM 603 O O . VAL A 1 77 ? -11.578 -1.106 23.950 1.00 91.31 77 VAL A O 1
ATOM 606 N N . ASP A 1 78 ? -12.011 -2.820 25.354 1.00 91.31 78 ASP A N 1
ATOM 607 C CA . ASP A 1 78 ? -11.420 -2.193 26.549 1.00 91.31 78 ASP A CA 1
ATOM 608 C C . ASP A 1 78 ? -9.912 -1.944 26.382 1.00 91.31 78 ASP A C 1
ATOM 610 O O . ASP A 1 78 ? -9.384 -0.929 26.836 1.00 91.31 78 ASP A O 1
ATOM 614 N N . GLU A 1 79 ? -9.224 -2.854 25.684 1.00 93.12 79 GLU A N 1
ATOM 615 C CA . GLU A 1 79 ? -7.792 -2.774 25.400 1.00 93.12 79 GLU A CA 1
ATOM 616 C C . GLU A 1 79 ? -7.523 -3.051 23.909 1.00 93.12 79 GLU A C 1
ATOM 618 O O . GLU A 1 79 ? -7.552 -4.208 23.473 1.00 93.12 79 GLU A O 1
ATOM 623 N N . PRO A 1 80 ? -7.271 -2.008 23.096 1.00 92.69 80 PRO A N 1
ATOM 624 C CA . PRO A 1 80 ? -6.900 -2.168 21.694 1.00 92.69 80 PRO A CA 1
ATOM 625 C C . PRO A 1 80 ? -5.586 -2.938 21.530 1.00 92.69 80 PRO A C 1
ATOM 627 O O . PRO A 1 80 ? -4.601 -2.665 22.217 1.00 92.69 80 PRO A O 1
ATOM 630 N N . GLN A 1 81 ? -5.524 -3.841 20.547 1.00 94.69 81 GLN A N 1
ATOM 631 C CA . GLN A 1 81 ? -4.354 -4.693 20.291 1.00 94.69 81 GLN A CA 1
ATOM 632 C C . GLN A 1 81 ? -3.769 -4.502 18.877 1.00 94.69 81 GLN A C 1
ATOM 634 O O . GLN A 1 81 ? -3.881 -5.400 18.033 1.00 94.69 81 GLN A O 1
ATOM 639 N N . PRO A 1 82 ? -3.080 -3.377 18.592 1.00 93.88 82 PRO A N 1
ATOM 640 C CA . PRO A 1 82 ? -2.549 -3.090 17.257 1.00 93.88 82 PRO A CA 1
ATOM 641 C C . PRO A 1 82 ? -1.579 -4.143 16.731 1.00 93.88 82 PRO A C 1
ATOM 643 O O . PRO A 1 82 ? -1.638 -4.507 15.561 1.00 93.88 82 PRO A O 1
ATOM 646 N N . LEU A 1 83 ? -0.711 -4.685 17.589 1.00 94.62 83 LEU A N 1
ATOM 647 C CA . LEU A 1 83 ? 0.255 -5.703 17.170 1.00 94.62 83 LEU A CA 1
ATOM 648 C C . LEU A 1 83 ? -0.431 -7.011 16.770 1.00 94.62 83 LEU A C 1
ATOM 650 O O . LEU A 1 83 ? -0.036 -7.631 15.784 1.00 94.62 83 LEU A O 1
ATOM 654 N N . THR A 1 84 ? -1.463 -7.416 17.509 1.00 95.19 84 THR A N 1
ATOM 655 C CA . THR A 1 84 ? -2.266 -8.594 17.173 1.00 95.19 84 THR A CA 1
ATOM 656 C C . THR A 1 84 ? -3.036 -8.363 15.876 1.00 95.19 84 THR A C 1
ATOM 658 O O . THR A 1 84 ? -3.044 -9.244 15.021 1.00 95.19 84 THR A O 1
ATOM 661 N N . ALA A 1 85 ? -3.615 -7.172 15.683 1.00 95.31 85 ALA A N 1
ATOM 662 C CA . ALA A 1 85 ? -4.293 -6.803 14.441 1.00 95.31 85 ALA A CA 1
ATOM 663 C C . ALA A 1 85 ? -3.344 -6.876 13.235 1.00 95.31 85 ALA A C 1
ATOM 665 O O . ALA A 1 85 ? -3.664 -7.541 12.253 1.00 95.31 85 ALA A O 1
ATOM 666 N N . CYS A 1 86 ? -2.141 -6.300 13.340 1.00 95.25 86 CYS A N 1
ATOM 667 C CA . CYS A 1 86 ? -1.126 -6.387 12.288 1.00 95.25 86 CYS A CA 1
ATOM 668 C C . CYS A 1 86 ? -0.720 -7.834 11.991 1.00 95.25 86 CYS A C 1
ATOM 670 O O . CYS A 1 86 ? -0.600 -8.203 10.830 1.00 95.25 86 CYS A O 1
ATOM 672 N N . ARG A 1 87 ? -0.538 -8.672 13.022 1.00 94.81 87 ARG A N 1
ATOM 673 C CA . ARG A 1 87 ? -0.183 -10.089 12.839 1.00 94.81 87 ARG A CA 1
ATOM 674 C C . ARG A 1 87 ? -1.286 -10.912 12.187 1.00 94.81 87 ARG A C 1
ATOM 676 O O . ARG A 1 87 ? -0.965 -11.906 11.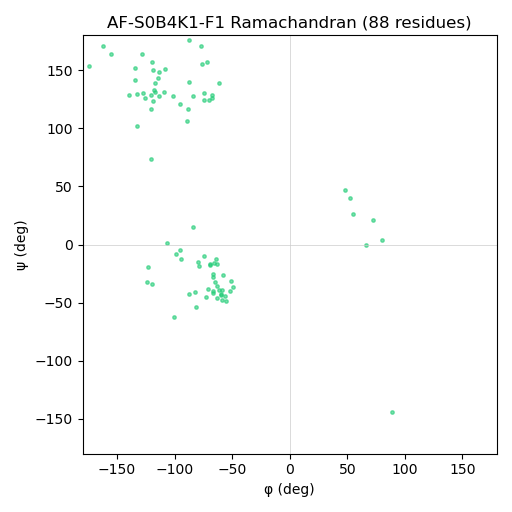562 1.00 94.81 87 ARG A O 1
ATOM 683 N N . ARG A 1 88 ? -2.557 -10.541 12.351 1.00 94.31 88 ARG A N 1
ATOM 684 C CA . ARG A 1 88 ? -3.679 -11.254 11.721 1.00 94.31 88 ARG A CA 1
ATOM 685 C C . ARG A 1 88 ? -3.886 -10.897 10.253 1.00 94.31 88 ARG A C 1
ATOM 687 O O . ARG A 1 88 ? -4.633 -11.600 9.584 1.00 94.31 88 ARG A O 1
ATOM 694 N N . LEU A 1 89 ? -3.276 -9.812 9.780 1.00 92.38 89 LEU A N 1
ATOM 695 C CA . LEU A 1 89 ? -3.329 -9.413 8.375 1.00 92.38 89 LEU A CA 1
ATOM 696 C C . LEU A 1 89 ? -2.358 -10.224 7.499 1.00 92.38 89 LEU A C 1
ATOM 698 O O . LEU A 1 89 ? -2.542 -10.245 6.288 1.00 92.38 89 LEU A O 1
ATOM 702 N N . VAL A 1 90 ? -1.349 -10.876 8.088 1.00 86.31 90 VAL A N 1
ATOM 703 C CA . VAL A 1 90 ? -0.266 -11.598 7.387 1.00 86.31 90 VAL A CA 1
ATOM 704 C C . VAL A 1 90 ? -0.293 -13.097 7.636 1.00 86.31 90 VAL A C 1
ATOM 706 O O . VAL A 1 90 ? -0.657 -13.507 8.760 1.00 86.31 90 VAL A O 1
#

Organism: Bruguiera gymnorhiza (NCBI:txid39984)